Protein AF-A0A9J6FFG1-F1 (afdb_monomer)

Solvent-accessible surface area (backbone atoms only — not comparable to full-atom values): 7162 Å² total; per-residue (Å²): 114,70,71,64,49,57,50,49,53,51,53,50,52,51,51,53,50,52,52,50,53,48,54,52,49,55,51,51,51,48,50,52,54,48,53,49,53,50,48,52,50,50,50,51,52,57,61,51,45,66,76,53,60,78,77,81,65,64,45,98,81,71,54,81,60,41,65,60,48,50,62,72,67,56,84,55,95,68,75,68,91,59,95,62,92,51,65,69,60,51,52,54,50,52,50,57,36,54,59,74,75,51,95,81,85,76,78,75,85,74,83,81,79,77,131

Mean predicted aligned error: 15.45 Å

Structure (mmCIF, N/CA/C/O ba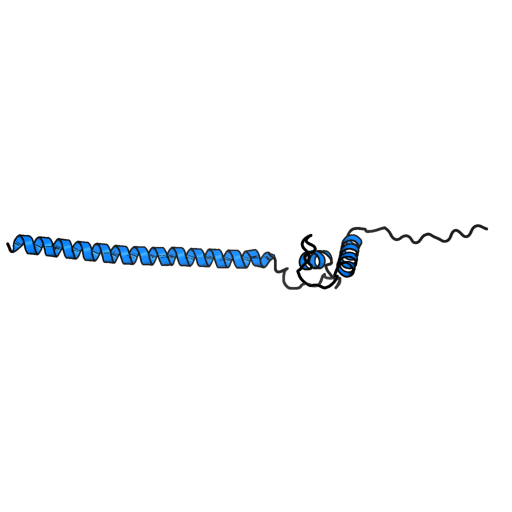ckbone):
data_AF-A0A9J6FFG1-F1
#
_entry.id   AF-A0A9J6FFG1-F1
#
loop_
_atom_site.group_PDB
_atom_site.id
_atom_site.type_symbol
_atom_site.label_atom_id
_atom_site.label_alt_id
_atom_site.label_comp_id
_atom_site.label_asym_id
_atom_site.label_entity_id
_atom_site.label_seq_id
_atom_site.pdbx_PDB_ins_code
_atom_site.Cartn_x
_atom_site.Cartn_y
_atom_site.Cartn_z
_atom_site.occupancy
_atom_site.B_iso_or_equiv
_atom_site.auth_seq_id
_atom_site.auth_comp_id
_atom_site.auth_asym_id
_atom_site.auth_atom_id
_atom_site.pdbx_PDB_model_num
ATOM 1 N N . MET A 1 1 ? -33.633 5.378 48.415 1.00 60.81 1 MET A N 1
ATOM 2 C CA . MET A 1 1 ? -32.267 4.866 48.166 1.00 60.81 1 MET A CA 1
ATOM 3 C C . MET A 1 1 ? -32.244 3.775 47.094 1.00 60.81 1 MET A C 1
ATOM 5 O O . MET A 1 1 ? -31.616 4.008 46.077 1.00 60.81 1 MET A O 1
ATOM 9 N N . LYS A 1 2 ? -32.999 2.670 47.234 1.00 80.12 2 LYS A N 1
ATOM 10 C CA . LYS A 1 2 ? -33.035 1.555 46.253 1.00 80.12 2 LYS A CA 1
ATOM 11 C C . LYS A 1 2 ? -33.354 1.965 44.800 1.00 80.12 2 LYS A C 1
ATOM 13 O O . LYS A 1 2 ? -32.585 1.654 43.907 1.00 80.12 2 LYS A O 1
ATOM 18 N N . ARG A 1 3 ? -34.387 2.791 44.579 1.00 79.50 3 ARG A N 1
ATOM 19 C CA . ARG A 1 3 ? -34.756 3.273 43.227 1.00 79.50 3 ARG A CA 1
ATOM 20 C C . ARG A 1 3 ? -33.668 4.077 42.497 1.00 79.50 3 ARG A C 1
ATOM 22 O O . ARG A 1 3 ? -33.620 4.053 41.279 1.00 79.50 3 ARG A O 1
ATOM 29 N N . GLN A 1 4 ? -32.822 4.818 43.220 1.00 81.69 4 GLN A N 1
ATOM 30 C CA . GLN A 1 4 ? -31.724 5.569 42.590 1.00 81.69 4 GLN A CA 1
ATOM 31 C C . GLN A 1 4 ? -30.556 4.658 42.205 1.00 81.69 4 GLN A C 1
ATOM 33 O O . GLN A 1 4 ? -29.801 4.999 41.302 1.00 81.69 4 GLN A O 1
ATOM 38 N N . LEU A 1 5 ? -30.407 3.529 42.902 1.00 82.19 5 LEU A N 1
ATOM 39 C CA . LEU A 1 5 ? -29.413 2.514 42.580 1.00 82.19 5 LEU A CA 1
ATOM 40 C C . LEU A 1 5 ? -29.822 1.772 41.305 1.00 82.19 5 LEU A C 1
ATOM 42 O O . LEU A 1 5 ? -29.068 1.768 40.350 1.00 82.19 5 LEU A O 1
ATOM 46 N N . GLU A 1 6 ? -31.073 1.315 41.230 1.00 86.88 6 GLU A N 1
ATOM 47 C CA . GLU A 1 6 ? -31.626 0.639 40.042 1.00 86.88 6 GLU A CA 1
ATOM 48 C C . GLU A 1 6 ? -31.593 1.505 38.773 1.00 86.88 6 GLU A C 1
ATOM 50 O O . GLU A 1 6 ? -31.440 0.995 37.665 1.00 86.88 6 GLU A O 1
ATOM 55 N N . GLU A 1 7 ? -31.775 2.821 38.912 1.00 87.44 7 GLU A N 1
ATOM 56 C CA . GLU A 1 7 ? -31.641 3.742 37.782 1.00 87.44 7 GLU A CA 1
ATOM 57 C C . GLU A 1 7 ? -30.175 3.890 37.360 1.00 87.44 7 GLU A C 1
ATOM 59 O O . GLU A 1 7 ? -29.882 3.896 36.171 1.00 87.44 7 GLU A O 1
ATOM 64 N N . LYS A 1 8 ? -29.237 3.954 38.313 1.00 88.19 8 LYS A N 1
ATOM 65 C CA . LYS A 1 8 ? -27.801 3.991 38.006 1.00 88.19 8 LYS A CA 1
ATOM 66 C C . LYS A 1 8 ? -27.319 2.705 37.340 1.00 88.19 8 LYS A C 1
ATOM 68 O O . LYS A 1 8 ? -26.597 2.808 36.354 1.00 88.19 8 LYS A O 1
ATOM 73 N N . ASP A 1 9 ? -27.773 1.550 37.817 1.00 92.44 9 ASP A N 1
ATOM 74 C CA . ASP A 1 9 ? -27.440 0.246 37.240 1.00 92.44 9 ASP A CA 1
ATOM 75 C C . ASP A 1 9 ? -27.947 0.157 35.789 1.00 92.44 9 ASP A C 1
ATOM 77 O O . ASP A 1 9 ? -27.199 -0.204 34.883 1.00 92.44 9 ASP A O 1
ATOM 81 N N . ARG A 1 10 ? -29.179 0.621 35.519 1.00 92.06 10 ARG A N 1
ATOM 82 C CA . ARG A 1 10 ? -29.710 0.707 34.145 1.00 92.06 10 ARG A CA 1
ATOM 83 C C . ARG A 1 10 ? -28.896 1.636 33.247 1.00 92.06 10 ARG A C 1
ATOM 85 O O . ARG A 1 10 ? -28.630 1.299 32.096 1.00 92.06 10 ARG A O 1
ATOM 92 N N . GLN A 1 11 ? -28.496 2.804 33.745 1.00 90.56 11 GLN A N 1
ATOM 93 C CA . GLN A 1 11 ? -27.673 3.743 32.974 1.00 90.56 11 GLN A CA 1
ATOM 94 C C . GLN A 1 11 ? -26.277 3.174 32.683 1.00 90.56 11 GLN A C 1
ATOM 96 O O . GLN A 1 11 ? -25.718 3.420 31.614 1.00 90.56 11 GLN A O 1
ATOM 101 N N . GLU A 1 12 ? -25.709 2.408 33.612 1.00 89.25 12 GLU A N 1
ATOM 102 C CA . GLU A 1 12 ? -24.437 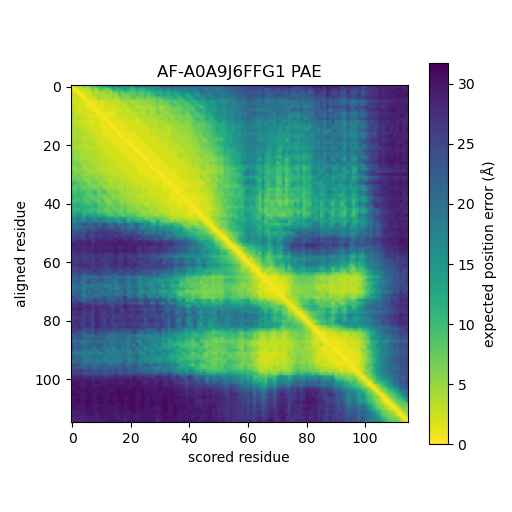1.719 33.410 1.00 89.25 12 GLU A CA 1
ATOM 103 C C . GLU A 1 12 ? -24.556 0.623 32.345 1.00 89.25 12 GLU A C 1
ATOM 105 O O . GLU A 1 12 ? -23.756 0.594 31.409 1.00 89.25 12 GLU A O 1
ATOM 110 N N . GLU A 1 13 ? -25.589 -0.218 32.416 1.00 90.81 13 GLU A N 1
ATOM 111 C CA . GLU A 1 13 ? -25.842 -1.260 31.417 1.00 90.81 13 GLU A CA 1
ATOM 112 C C . GLU A 1 13 ? -26.015 -0.683 30.008 1.00 90.81 13 GLU A C 1
ATOM 114 O O . GLU A 1 13 ? -25.447 -1.217 29.051 1.00 90.81 13 GLU A O 1
ATOM 119 N N . LEU A 1 14 ? -26.741 0.431 29.877 1.00 94.19 14 LEU A N 1
ATOM 120 C CA . LEU A 1 14 ? -26.910 1.132 28.603 1.00 94.19 14 LEU A CA 1
ATOM 121 C C . LEU A 1 14 ? -25.569 1.624 28.058 1.00 94.19 14 LEU A C 1
ATOM 123 O O . LEU A 1 14 ? -25.234 1.334 26.911 1.00 94.19 14 LEU A O 1
ATOM 127 N N . ARG A 1 15 ? -24.750 2.279 28.888 1.00 90.06 15 ARG A N 1
ATOM 128 C CA . ARG A 1 15 ? -23.418 2.747 28.471 1.00 90.06 15 ARG A CA 1
ATOM 129 C C . ARG A 1 15 ? -22.499 1.600 28.072 1.00 90.06 15 ARG A C 1
ATOM 131 O O . ARG A 1 15 ? -21.750 1.720 27.106 1.00 90.06 15 ARG A O 1
ATOM 138 N N . ILE A 1 16 ? -22.551 0.475 28.782 1.00 92.19 16 ILE A N 1
ATOM 139 C CA . ILE A 1 16 ? -21.776 -0.717 28.425 1.00 92.19 16 ILE A CA 1
ATOM 140 C C . ILE A 1 16 ? -22.235 -1.261 27.066 1.00 92.19 16 ILE A C 1
ATOM 142 O O . ILE A 1 16 ? -21.398 -1.641 26.245 1.00 92.19 16 ILE A O 1
ATOM 146 N N . GLN A 1 17 ? -23.543 -1.295 26.804 1.00 93.50 17 GLN A N 1
ATOM 147 C CA . GLN A 1 17 ? -24.075 -1.724 25.510 1.00 93.50 17 GLN A CA 1
ATOM 148 C C . GLN A 1 17 ? -23.671 -0.773 24.381 1.00 93.50 17 GLN A C 1
ATOM 150 O O . GLN A 1 17 ? -23.219 -1.246 23.340 1.00 93.50 17 GLN A O 1
ATOM 155 N N . GLU A 1 18 ? -23.753 0.539 24.594 1.00 94.94 18 GLU A N 1
ATOM 156 C CA . GLU A 1 18 ? -23.308 1.552 23.631 1.00 94.94 18 GLU A CA 1
ATOM 157 C C . GLU A 1 18 ? -21.820 1.401 23.304 1.00 94.94 18 GLU A C 1
ATOM 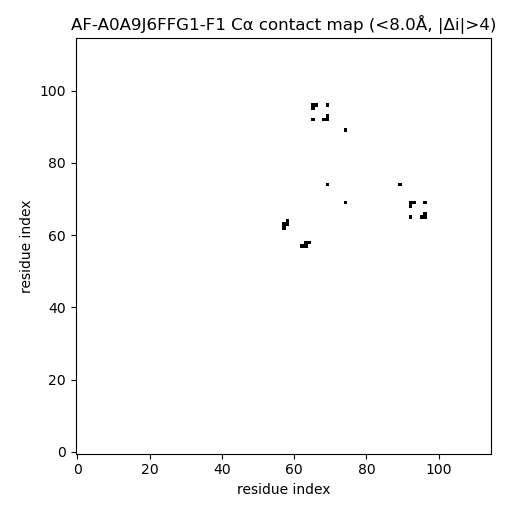159 O O . GLU A 1 18 ? -21.445 1.374 22.133 1.00 94.94 18 GLU A O 1
ATOM 164 N N . LEU A 1 19 ? -20.967 1.218 24.318 1.00 95.19 19 LEU A N 1
ATOM 165 C CA . LEU A 1 19 ? -19.532 0.997 24.122 1.00 95.19 19 LEU A CA 1
ATOM 166 C C . LEU A 1 19 ? -19.255 -0.289 23.340 1.00 95.19 19 LEU A C 1
ATOM 168 O O . LEU A 1 19 ? -18.404 -0.298 22.451 1.00 95.19 19 LEU A O 1
ATOM 172 N N . ARG A 1 20 ? -19.991 -1.370 23.625 1.00 95.69 20 ARG A N 1
ATOM 173 C CA . ARG A 1 20 ? -19.872 -2.635 22.883 1.00 95.69 20 ARG A CA 1
ATOM 174 C C . ARG A 1 20 ? -20.304 -2.484 21.429 1.00 95.69 20 ARG A C 1
ATOM 176 O O . ARG A 1 20 ? -19.595 -2.957 20.544 1.00 95.69 20 ARG A O 1
ATOM 183 N N . GLN A 1 21 ? -21.432 -1.826 21.177 1.00 96.19 21 GLN A N 1
ATOM 184 C CA . GLN A 1 21 ? -21.923 -1.573 19.821 1.00 96.19 21 GLN A CA 1
ATOM 185 C C . GLN A 1 21 ? -20.960 -0.672 19.048 1.00 96.19 21 GLN A C 1
ATOM 187 O O . GLN A 1 21 ? -20.657 -0.948 17.888 1.00 96.19 21 GLN A O 1
ATOM 192 N N . ASN A 1 22 ? -20.422 0.362 19.695 1.00 95.31 22 ASN A N 1
ATOM 193 C CA . ASN A 1 22 ? -19.452 1.247 19.069 1.00 95.31 22 ASN A CA 1
ATOM 194 C C . ASN A 1 22 ? -18.151 0.510 18.729 1.00 95.31 22 ASN A C 1
ATOM 196 O O . ASN A 1 22 ? -17.673 0.620 17.606 1.00 95.31 22 ASN A O 1
ATOM 200 N N . ALA A 1 23 ? -17.630 -0.310 19.646 1.00 95.75 23 ALA A N 1
ATOM 201 C CA . ALA A 1 23 ? -16.446 -1.127 19.390 1.00 95.75 23 ALA A CA 1
ATOM 202 C C . ALA A 1 23 ? -16.663 -2.117 18.231 1.00 95.75 23 ALA A C 1
ATOM 204 O O . ALA A 1 23 ? -15.785 -2.286 17.387 1.00 95.75 23 ALA A O 1
ATOM 205 N N . GLN A 1 24 ? -17.842 -2.745 18.148 1.00 95.81 24 GLN A N 1
ATOM 206 C CA . GLN A 1 24 ? -18.192 -3.613 17.018 1.00 95.81 24 GLN A CA 1
ATOM 207 C C . GLN A 1 24 ? -18.267 -2.839 15.699 1.00 95.81 24 GLN A C 1
ATOM 209 O O . GLN A 1 24 ? -17.756 -3.311 14.684 1.00 95.81 24 GLN A O 1
ATOM 214 N N . ARG A 1 25 ? -18.867 -1.644 15.713 1.00 96.06 25 ARG A N 1
ATOM 215 C CA . ARG A 1 25 ? -18.964 -0.773 14.537 1.00 96.06 25 ARG A CA 1
ATOM 216 C C . ARG A 1 25 ? -17.588 -0.338 14.045 1.00 96.06 25 ARG A C 1
ATOM 218 O O . ARG A 1 25 ? -17.307 -0.471 12.860 1.00 96.06 25 ARG A 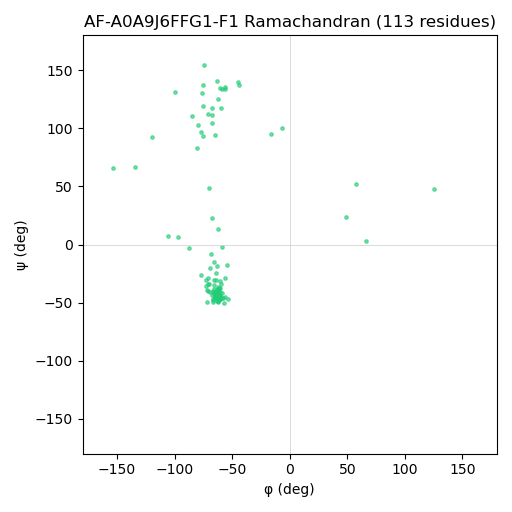O 1
ATOM 225 N N . GLU A 1 26 ? -16.730 0.137 14.941 1.00 95.69 26 GLU A N 1
ATOM 226 C CA . GLU A 1 26 ? -15.370 0.563 14.597 1.00 95.69 26 GLU A CA 1
ATOM 227 C C . GLU A 1 26 ? -14.543 -0.593 14.028 1.00 95.69 26 GLU A C 1
ATOM 229 O O . GLU A 1 26 ? -13.791 -0.406 13.070 1.00 95.69 26 GLU A O 1
ATOM 234 N N . LEU A 1 27 ? -14.716 -1.804 14.569 1.00 95.69 27 LEU A N 1
ATOM 235 C CA . LEU A 1 27 ? -14.059 -2.996 14.046 1.00 95.69 27 LEU A CA 1
ATOM 236 C C . LEU A 1 27 ? -14.549 -3.338 12.632 1.00 95.69 27 LEU A C 1
ATOM 238 O O . LEU A 1 27 ? -13.728 -3.600 11.752 1.00 95.69 27 LEU A O 1
ATOM 242 N N . ALA A 1 28 ? -15.862 -3.308 12.397 1.00 95.25 28 ALA A N 1
ATOM 243 C CA . ALA A 1 28 ? -16.438 -3.546 11.075 1.00 95.25 28 ALA A CA 1
ATOM 244 C C . ALA A 1 28 ? -15.947 -2.509 10.051 1.00 95.25 28 ALA A C 1
ATOM 246 O O . ALA A 1 28 ? -15.445 -2.882 8.991 1.00 95.25 28 ALA A O 1
ATOM 247 N N . GLU A 1 29 ? -15.978 -1.222 10.406 1.00 96.81 29 GLU A N 1
ATOM 248 C CA . GLU A 1 29 ? -15.478 -0.135 9.560 1.00 96.81 29 GLU A CA 1
ATOM 249 C C . GLU A 1 29 ? -13.973 -0.281 9.276 1.00 96.81 29 GLU A C 1
ATOM 251 O O . GLU A 1 29 ? -13.497 -0.002 8.173 1.00 96.81 29 GLU A O 1
ATOM 256 N N . TRP A 1 30 ? -13.186 -0.736 10.256 1.00 96.88 30 TRP A N 1
ATOM 257 C CA . TRP A 1 30 ? -11.769 -1.018 10.044 1.00 96.88 30 TRP A CA 1
ATOM 258 C C . TRP A 1 30 ? -11.557 -2.149 9.033 1.00 96.88 30 TRP A C 1
ATOM 260 O O . TRP A 1 30 ? -10.731 -2.000 8.128 1.00 96.88 30 TRP A O 1
ATOM 270 N N . TYR A 1 31 ? -12.317 -3.244 9.138 1.00 95.75 31 TYR A N 1
ATOM 271 C CA . TYR A 1 31 ? -12.248 -4.338 8.170 1.00 95.75 31 TYR A CA 1
ATOM 272 C C . TYR A 1 31 ? -12.652 -3.877 6.768 1.00 95.75 31 TYR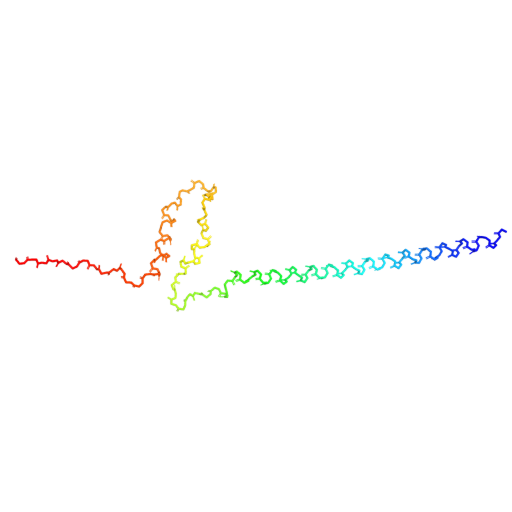 A C 1
ATOM 274 O O . TYR A 1 31 ? -11.919 -4.150 5.820 1.00 95.75 31 TYR A O 1
ATOM 282 N N . GLU A 1 32 ? -13.740 -3.123 6.615 1.00 95.81 32 GLU A N 1
ATOM 283 C CA . GLU A 1 32 ? -14.150 -2.575 5.315 1.00 95.81 32 GLU A CA 1
ATOM 284 C C . GLU A 1 32 ? -13.043 -1.710 4.695 1.00 95.81 32 GLU A C 1
ATOM 286 O O . GLU A 1 32 ? -12.591 -1.971 3.575 1.00 95.81 32 GLU A O 1
ATOM 291 N N . ARG A 1 33 ? -12.496 -0.756 5.462 1.00 95.19 33 ARG A N 1
ATOM 292 C CA . ARG A 1 33 ? -11.381 0.094 5.008 1.00 95.19 33 ARG A CA 1
ATOM 293 C C . ARG A 1 33 ? -10.127 -0.710 4.666 1.00 95.19 33 ARG A C 1
ATOM 295 O O . ARG A 1 33 ? -9.415 -0.369 3.713 1.00 95.19 33 ARG A O 1
ATOM 302 N N . TYR A 1 34 ? -9.832 -1.766 5.422 1.00 94.44 34 TYR A N 1
ATOM 303 C CA . TYR A 1 34 ? -8.704 -2.657 5.160 1.00 94.44 34 TYR A CA 1
ATOM 304 C C . TYR A 1 34 ? -8.897 -3.436 3.856 1.00 94.44 34 TYR A C 1
ATOM 306 O O . TYR A 1 34 ? -7.992 -3.462 3.016 1.00 94.44 34 TYR A O 1
ATOM 314 N N . HIS A 1 35 ? -10.077 -4.026 3.660 1.00 95.19 35 HIS A N 1
ATOM 315 C CA . HIS A 1 35 ? -10.424 -4.777 2.458 1.00 95.19 35 HIS A CA 1
ATOM 316 C C . HIS A 1 35 ? -10.375 -3.890 1.211 1.00 95.19 35 HIS A C 1
ATOM 318 O O . HIS A 1 35 ? -9.754 -4.281 0.217 1.00 95.19 35 HIS A O 1
ATOM 324 N N . ASP A 1 36 ? -10.906 -2.672 1.290 1.00 93.12 36 ASP A N 1
ATOM 325 C CA . ASP A 1 36 ? -10.826 -1.675 0.221 1.00 93.12 36 ASP A CA 1
ATOM 326 C C . ASP A 1 36 ? -9.386 -1.276 -0.089 1.00 93.12 36 ASP A C 1
ATOM 328 O O .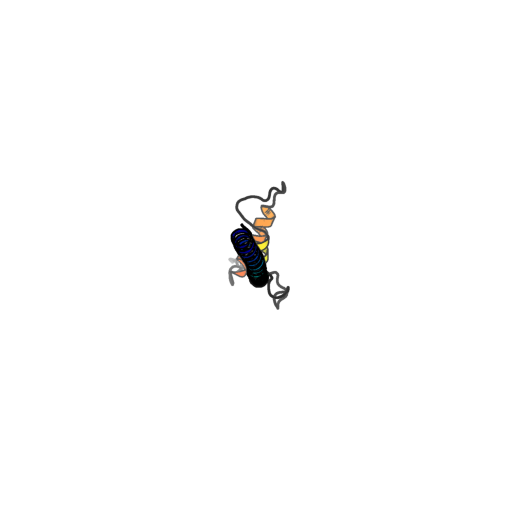 ASP A 1 36 ? -8.974 -1.228 -1.250 1.00 93.12 36 ASP A O 1
ATOM 332 N N . SER A 1 37 ? -8.586 -1.012 0.944 1.00 90.38 37 SER A N 1
ATOM 333 C CA . SER A 1 37 ? -7.171 -0.669 0.783 1.00 90.38 37 SER A CA 1
ATOM 334 C C . SER A 1 37 ? -6.387 -1.814 0.144 1.00 90.38 37 SER A C 1
ATOM 336 O O . SER A 1 37 ? -5.527 -1.586 -0.709 1.00 90.38 37 SER A O 1
ATOM 338 N N . LEU A 1 38 ? -6.693 -3.057 0.519 1.00 93.19 38 LEU A N 1
ATOM 339 C CA . LEU A 1 38 ? -6.079 -4.249 -0.048 1.00 93.19 38 LEU A CA 1
ATOM 340 C C . LEU A 1 38 ? -6.516 -4.473 -1.501 1.00 93.19 38 LEU A C 1
ATOM 342 O O . LEU A 1 38 ? -5.686 -4.838 -2.333 1.00 93.19 38 LEU A O 1
ATOM 346 N N . ALA A 1 39 ? -7.792 -4.257 -1.825 1.00 91.38 39 ALA A N 1
ATOM 347 C CA . ALA A 1 39 ? -8.306 -4.328 -3.191 1.00 91.38 39 ALA A CA 1
ATOM 348 C C . ALA A 1 39 ? -7.645 -3.263 -4.073 1.00 91.38 39 ALA A C 1
ATOM 350 O O . ALA A 1 39 ? -7.067 -3.601 -5.104 1.00 91.38 39 ALA A O 1
ATOM 351 N N . LYS A 1 40 ? -7.606 -2.006 -3.613 1.00 91.56 40 LYS A N 1
ATOM 352 C CA . LYS A 1 40 ? -6.908 -0.903 -4.290 1.00 91.56 40 LYS A CA 1
ATOM 353 C C . LYS A 1 40 ? -5.435 -1.224 -4.517 1.00 91.56 40 LYS A C 1
ATOM 355 O O . LYS A 1 40 ? -4.942 -1.035 -5.622 1.00 91.56 40 LYS A O 1
ATOM 360 N N . ARG A 1 41 ? -4.733 -1.767 -3.514 1.00 89.25 41 ARG A N 1
ATOM 361 C CA . ARG A 1 41 ? -3.313 -2.138 -3.638 1.00 89.25 41 ARG A CA 1
ATOM 362 C C . ARG A 1 41 ? -3.094 -3.292 -4.617 1.00 89.25 41 ARG A C 1
ATOM 364 O O . ARG A 1 41 ? -2.144 -3.244 -5.391 1.00 89.25 41 ARG A O 1
ATOM 371 N N . ARG A 1 42 ? -3.972 -4.301 -4.615 1.00 87.00 42 ARG A N 1
ATOM 372 C CA . ARG A 1 42 ? -3.936 -5.410 -5.583 1.00 87.00 42 ARG A CA 1
ATOM 373 C C . ARG A 1 42 ? -4.167 -4.912 -7.005 1.00 87.00 42 ARG A C 1
ATOM 375 O O . ARG A 1 42 ? -3.374 -5.234 -7.883 1.00 87.00 42 ARG A O 1
ATOM 382 N N . THR A 1 43 ? -5.194 -4.093 -7.221 1.00 84.75 43 THR A N 1
ATOM 383 C CA . THR A 1 43 ? -5.476 -3.498 -8.531 1.00 84.75 43 THR A CA 1
ATOM 384 C C . THR A 1 43 ? -4.331 -2.606 -8.985 1.00 84.75 43 THR A C 1
ATOM 386 O O . THR A 1 43 ? -3.867 -2.781 -10.099 1.00 84.75 43 THR A O 1
ATOM 389 N N . ALA A 1 44 ? -3.809 -1.732 -8.119 1.00 84.50 44 ALA A N 1
ATOM 390 C CA . ALA A 1 44 ? -2.685 -0.855 -8.441 1.00 84.50 44 ALA A CA 1
ATOM 391 C C . ALA A 1 44 ? -1.403 -1.631 -8.778 1.00 84.50 44 ALA A C 1
ATOM 393 O O . ALA A 1 44 ? -0.654 -1.218 -9.654 1.00 84.50 44 ALA A O 1
ATOM 394 N N . ASN A 1 45 ? -1.140 -2.755 -8.103 1.00 82.50 45 ASN A N 1
ATOM 395 C CA . ASN A 1 45 ? 0.001 -3.618 -8.412 1.00 82.50 45 ASN A CA 1
ATOM 396 C C . ASN A 1 45 ? -0.199 -4.399 -9.723 1.00 82.50 45 ASN A C 1
ATOM 398 O O . ASN A 1 45 ? 0.744 -4.573 -10.487 1.00 82.50 45 ASN A O 1
ATOM 402 N N . ARG A 1 46 ? -1.433 -4.822 -10.023 1.00 78.88 46 ARG A N 1
ATOM 403 C CA . ARG A 1 46 ? -1.770 -5.476 -11.294 1.00 78.88 46 ARG A CA 1
ATOM 404 C C . ARG A 1 46 ? -1.764 -4.502 -12.472 1.00 78.88 46 ARG A C 1
ATOM 406 O O . ARG A 1 46 ? -1.293 -4.868 -13.537 1.00 78.88 46 ARG A O 1
ATOM 413 N N . SER A 1 47 ? -2.256 -3.279 -12.290 1.00 71.88 47 SER A N 1
ATOM 414 C CA . SER A 1 47 ? -2.185 -2.224 -13.304 1.00 71.88 47 SER A CA 1
ATOM 415 C C . SER A 1 47 ? -0.774 -1.675 -13.441 1.00 71.88 47 SER A C 1
ATOM 417 O O . SER A 1 47 ? -0.394 -1.247 -14.518 1.00 71.88 47 SER A O 1
ATOM 419 N N . SER A 1 48 ? 0.031 -1.673 -12.374 1.00 62.25 48 SER A N 1
ATOM 420 C CA . SER A 1 48 ? 1.442 -1.346 -12.526 1.00 62.25 48 SER A CA 1
ATOM 421 C C . SER A 1 48 ? 2.170 -2.461 -13.258 1.00 62.25 48 SER A C 1
ATOM 423 O O . SER A 1 48 ? 2.996 -2.133 -14.088 1.00 62.25 48 SER A O 1
ATOM 425 N N . ALA A 1 49 ? 1.808 -3.738 -13.093 1.00 59.88 49 ALA A N 1
ATOM 426 C CA . ALA A 1 49 ? 2.349 -4.836 -13.902 1.00 59.88 49 ALA A CA 1
ATOM 427 C C . ALA A 1 49 ? 2.118 -4.700 -15.425 1.00 59.88 49 ALA A C 1
ATOM 429 O O . ALA A 1 49 ? 2.648 -5.511 -16.168 1.00 59.88 49 ALA A O 1
ATOM 430 N N . ASP A 1 50 ? 1.432 -3.662 -15.905 1.00 58.84 50 ASP A N 1
ATOM 431 C CA . ASP A 1 50 ? 1.440 -3.222 -17.309 1.00 58.84 50 ASP A CA 1
ATOM 432 C C . ASP A 1 50 ? 2.845 -2.754 -17.775 1.00 58.84 50 ASP A C 1
ATOM 434 O O . ASP A 1 50 ? 3.160 -2.748 -18.963 1.00 58.84 50 ASP A O 1
ATOM 438 N N . TRP A 1 51 ? 3.760 -2.434 -16.840 1.00 55.28 51 TRP A N 1
ATOM 439 C CA . TRP A 1 51 ? 5.196 -2.285 -17.138 1.00 55.28 51 TRP A CA 1
ATOM 440 C C . TRP A 1 51 ? 5.865 -3.615 -17.481 1.00 55.28 51 TRP A C 1
ATOM 442 O O . TRP A 1 51 ? 6.953 -3.604 -18.060 1.00 55.28 51 TRP A O 1
ATOM 452 N N . LEU A 1 52 ? 5.259 -4.744 -17.098 1.00 55.41 52 LEU A N 1
ATOM 453 C CA . LEU A 1 52 ? 5.720 -6.071 -17.457 1.00 55.41 52 LEU A CA 1
ATOM 454 C C . LEU A 1 52 ? 5.224 -6.316 -18.885 1.00 55.41 52 LEU A C 1
ATOM 456 O O . LEU A 1 52 ? 4.040 -6.568 -19.088 1.00 55.41 52 LEU A O 1
ATOM 460 N N . PRO A 1 53 ? 6.099 -6.204 -19.896 1.00 56.38 53 PRO A N 1
ATOM 461 C CA . PRO A 1 53 ? 5.660 -6.340 -21.270 1.00 56.38 53 PRO A CA 1
ATOM 462 C C . PRO A 1 53 ? 5.105 -7.744 -21.438 1.00 56.38 53 PRO A C 1
ATOM 464 O O . PRO A 1 53 ? 5.816 -8.700 -21.107 1.00 56.38 53 PRO A O 1
ATOM 467 N N . GLU A 1 54 ? 3.860 -7.811 -21.920 1.00 51.03 54 GLU A N 1
ATOM 468 C CA . GLU A 1 54 ? 3.132 -8.991 -22.389 1.00 51.03 54 GLU A CA 1
ATOM 469 C C . GLU A 1 54 ? 4.108 -10.151 -22.644 1.00 51.03 54 GLU A C 1
ATOM 471 O O . GLU A 1 54 ? 4.816 -10.184 -23.654 1.00 51.03 54 GLU A O 1
ATOM 476 N N . GLY A 1 55 ? 4.244 -10.996 -21.618 1.00 49.22 55 GLY A N 1
ATOM 477 C CA . GLY A 1 55 ? 5.355 -11.909 -21.350 1.00 49.22 55 GLY A CA 1
ATOM 478 C C . GLY A 1 55 ? 6.430 -12.035 -22.420 1.00 49.22 55 GLY A C 1
ATOM 479 O O . GLY A 1 55 ? 6.251 -12.813 -23.346 1.00 49.22 55 GLY A O 1
ATOM 480 N N . GLY A 1 56 ? 7.569 -11.353 -22.245 1.00 51.12 56 GLY A N 1
ATOM 481 C CA . GLY A 1 56 ? 8.848 -11.771 -22.833 1.00 51.12 56 GLY A CA 1
ATOM 482 C C . GLY A 1 56 ? 8.810 -12.113 -24.324 1.00 51.12 56 GLY A C 1
ATOM 483 O O . GLY A 1 56 ? 9.652 -12.890 -24.773 1.00 51.12 56 GLY A O 1
ATOM 484 N N . ARG A 1 57 ? 7.843 -11.579 -25.086 1.00 53.12 57 ARG A N 1
ATOM 485 C CA . ARG A 1 57 ? 7.758 -11.848 -26.510 1.00 53.12 57 ARG A CA 1
ATOM 486 C C . ARG A 1 57 ? 8.967 -11.173 -27.117 1.00 53.12 57 ARG A C 1
ATOM 488 O O . ARG A 1 57 ? 9.037 -9.948 -27.215 1.00 53.12 57 ARG A O 1
ATOM 495 N N . ALA A 1 58 ? 9.949 -11.999 -27.465 1.00 56.41 58 ALA A N 1
ATOM 496 C CA . ALA A 1 58 ? 10.921 -11.643 -28.469 1.00 56.41 58 ALA A CA 1
ATOM 497 C C . ALA A 1 58 ? 10.142 -11.012 -29.626 1.00 56.41 58 ALA A C 1
ATOM 499 O O . ALA A 1 58 ? 9.056 -11.487 -29.981 1.00 56.41 58 ALA A O 1
ATOM 500 N N . HIS A 1 59 ? 10.671 -9.917 -30.168 1.00 58.47 59 HIS A N 1
ATOM 501 C CA . HIS A 1 59 ? 10.174 -9.374 -31.423 1.00 58.47 59 HIS A CA 1
ATOM 502 C C . HIS A 1 59 ? 9.982 -10.552 -32.399 1.00 58.47 59 HIS A C 1
ATOM 504 O O . HIS A 1 59 ? 10.819 -11.457 -32.378 1.00 58.47 59 HIS A O 1
ATOM 510 N N . PRO A 1 60 ? 8.921 -10.605 -33.223 1.00 61.00 60 PRO A N 1
ATOM 511 C CA . PRO A 1 60 ? 8.661 -11.751 -34.107 1.00 61.00 60 PRO A CA 1
ATOM 512 C C . PRO A 1 60 ? 9.849 -12.112 -35.024 1.00 61.00 60 PRO A C 1
ATOM 514 O O . PRO A 1 60 ? 9.931 -13.229 -35.515 1.00 61.00 60 PRO A O 1
ATOM 517 N N . ASP A 1 61 ? 10.788 -11.178 -35.188 1.00 65.81 61 ASP A N 1
ATOM 518 C CA . ASP A 1 61 ? 12.031 -11.279 -35.961 1.00 65.81 61 ASP A CA 1
ATOM 519 C C . ASP A 1 61 ? 13.284 -11.631 -35.115 1.00 65.81 61 ASP A C 1
ATOM 521 O O . ASP A 1 61 ? 14.417 -11.532 -35.571 1.00 65.81 61 ASP A O 1
ATOM 525 N N . GLY A 1 62 ? 13.128 -11.940 -33.823 1.00 63.72 62 GLY A N 1
ATOM 526 C CA . GLY A 1 62 ? 14.240 -12.219 -32.899 1.00 63.72 62 GLY A CA 1
ATOM 527 C C . GLY A 1 62 ? 15.164 -11.026 -32.606 1.00 63.72 62 GLY A C 1
ATOM 528 O O . GLY A 1 62 ? 16.144 -11.171 -31.873 1.00 63.72 62 GLY A O 1
ATOM 529 N N . SER A 1 63 ? 14.872 -9.839 -33.148 1.00 64.56 63 SER A N 1
ATOM 530 C CA . SER A 1 63 ? 15.715 -8.657 -32.992 1.00 64.56 63 SER A CA 1
ATOM 531 C C . SER A 1 63 ? 15.581 -8.022 -31.594 1.00 64.56 63 SER A C 1
ATOM 533 O O . SER A 1 63 ? 14.471 -7.890 -31.065 1.00 64.56 63 SER A O 1
ATOM 535 N N . PRO A 1 64 ? 16.698 -7.603 -30.963 1.00 70.44 64 PRO A N 1
ATOM 536 C CA . PRO A 1 64 ? 16.661 -6.906 -29.682 1.00 70.44 64 PRO A CA 1
ATOM 537 C C . PRO A 1 64 ? 15.877 -5.592 -29.760 1.00 70.44 64 PRO A C 1
ATOM 539 O O . PRO A 1 64 ? 16.065 -4.771 -30.667 1.00 70.44 64 PRO A O 1
ATOM 542 N N . ASP A 1 65 ? 15.015 -5.349 -28.774 1.00 79.50 65 ASP A N 1
ATOM 543 C CA . ASP A 1 65 ? 14.308 -4.080 -28.651 1.00 79.50 65 ASP A CA 1
ATOM 544 C C . ASP A 1 65 ? 15.199 -3.007 -28.003 1.00 79.50 65 ASP A C 1
ATOM 546 O O . ASP A 1 65 ? 15.165 -2.791 -26.791 1.00 79.50 65 ASP A O 1
ATOM 550 N N . TRP A 1 66 ? 16.045 -2.365 -28.818 1.00 80.69 66 TRP A N 1
ATOM 551 C CA . TRP A 1 66 ? 16.986 -1.333 -28.367 1.00 80.69 66 TRP A CA 1
ATOM 552 C C . TRP A 1 66 ? 16.316 -0.155 -27.639 1.00 80.69 66 TRP A C 1
ATOM 554 O O . TRP A 1 66 ? 16.933 0.397 -26.731 1.00 80.69 66 TRP A O 1
ATOM 564 N N . ASP A 1 67 ? 15.054 0.177 -27.937 1.00 79.50 67 ASP A N 1
ATOM 565 C CA . ASP A 1 67 ? 14.292 1.192 -27.196 1.00 79.50 67 ASP A CA 1
ATOM 566 C C . ASP A 1 67 ? 13.979 0.750 -25.764 1.00 79.50 67 ASP A C 1
ATOM 568 O O . ASP A 1 67 ? 14.168 1.506 -24.805 1.00 79.50 67 ASP A O 1
ATOM 572 N N . LYS A 1 68 ? 13.560 -0.506 -25.589 1.00 79.44 68 LYS A N 1
ATOM 573 C CA . LYS A 1 68 ? 13.352 -1.107 -24.267 1.00 79.44 68 LYS A CA 1
ATOM 574 C C . LYS A 1 68 ? 14.665 -1.239 -23.496 1.00 79.44 68 LYS A C 1
ATOM 576 O O . LYS A 1 68 ? 14.704 -0.918 -22.309 1.00 79.44 68 LYS A O 1
ATOM 581 N N . VAL A 1 69 ? 15.743 -1.661 -24.162 1.00 81.00 69 VAL A N 1
ATOM 582 C CA . VAL A 1 69 ? 17.084 -1.748 -23.557 1.00 81.00 69 VAL A CA 1
ATOM 583 C C . VAL A 1 69 ? 17.552 -0.371 -23.085 1.00 81.00 69 VAL A C 1
ATOM 585 O O . VAL A 1 69 ? 17.967 -0.238 -21.937 1.00 81.00 69 VAL A O 1
ATOM 588 N N . ALA A 1 70 ? 17.418 0.674 -23.906 1.00 82.00 70 ALA A N 1
ATOM 589 C CA . ALA A 1 70 ? 17.826 2.027 -23.535 1.00 82.00 70 ALA A CA 1
ATOM 590 C C . ALA A 1 70 ? 17.037 2.586 -22.337 1.00 82.00 70 ALA A C 1
ATOM 592 O O . ALA A 1 70 ? 17.621 3.233 -21.464 1.00 82.00 70 ALA A O 1
ATOM 593 N N . ARG A 1 71 ? 15.730 2.295 -22.254 1.00 79.31 71 ARG A N 1
ATOM 594 C CA . ARG A 1 71 ? 14.886 2.655 -21.100 1.00 79.31 71 ARG A CA 1
ATOM 595 C C . ARG A 1 71 ? 15.324 1.939 -19.818 1.00 79.31 71 ARG A C 1
ATOM 597 O O . ARG A 1 71 ? 15.415 2.580 -18.775 1.00 79.31 71 ARG A O 1
ATOM 604 N N . LEU A 1 72 ? 15.633 0.641 -19.895 1.00 80.00 72 LEU A N 1
ATOM 605 C CA . LEU A 1 72 ? 16.078 -0.164 -18.747 1.00 80.00 72 LEU A CA 1
ATOM 606 C C . LEU A 1 72 ? 17.495 0.189 -18.277 1.00 80.00 72 LEU A C 1
ATOM 608 O O . LEU A 1 72 ? 17.767 0.156 -17.080 1.00 80.00 72 LEU A O 1
ATOM 612 N N . CYS A 1 73 ? 18.390 0.564 -19.195 1.00 79.31 73 CYS A N 1
ATOM 613 C CA . CYS A 1 73 ? 19.752 0.990 -18.866 1.00 79.31 73 CYS A CA 1
ATOM 614 C C . CYS A 1 73 ? 19.815 2.334 -18.122 1.00 79.31 73 CYS A C 1
ATOM 616 O O . CYS A 1 73 ? 20.892 2.703 -17.657 1.00 79.31 73 CYS A O 1
ATOM 618 N N . GLY A 1 74 ? 18.694 3.056 -17.985 1.00 72.00 74 GLY A N 1
ATOM 619 C CA . GLY A 1 74 ? 18.587 4.197 -17.080 1.00 72.00 74 GLY A CA 1
ATOM 620 C C . GLY A 1 74 ? 19.625 5.281 -17.358 1.00 72.00 74 GLY A C 1
ATOM 621 O O . GLY A 1 74 ? 20.333 5.700 -16.446 1.00 72.00 74 GLY A O 1
ATOM 622 N N . PHE A 1 75 ? 19.722 5.744 -18.610 1.00 70.38 75 PHE A N 1
ATOM 623 C CA . PHE A 1 75 ? 20.635 6.815 -19.037 1.00 70.38 75 PHE A CA 1
ATOM 624 C C . PHE A 1 75 ? 20.235 8.205 -18.506 1.00 70.38 75 PHE A C 1
ATOM 626 O O . PHE A 1 75 ? 20.159 9.175 -19.260 1.00 70.38 75 PHE A O 1
ATOM 633 N N . ASN A 1 76 ? 19.964 8.303 -17.209 1.00 66.62 76 ASN A N 1
ATOM 634 C CA . ASN A 1 76 ? 19.710 9.548 -16.507 1.00 66.62 76 ASN A CA 1
ATOM 635 C C . ASN A 1 76 ? 21.037 10.310 -16.306 1.00 66.62 76 ASN A C 1
ATOM 637 O O . ASN A 1 76 ? 22.109 9.710 -16.2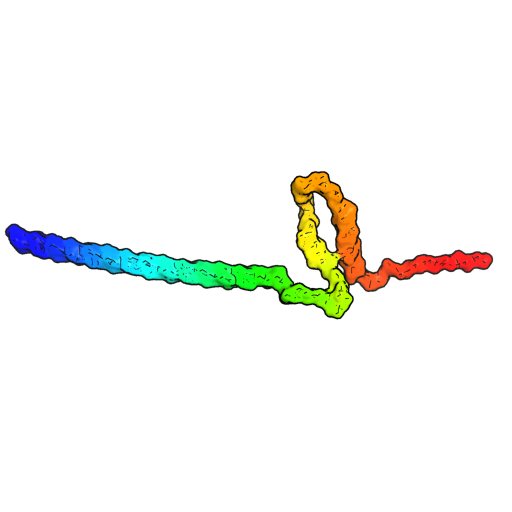66 1.00 66.62 76 ASN A O 1
ATOM 641 N N . ALA A 1 77 ? 20.980 11.635 -16.168 1.00 62.47 77 ALA A N 1
ATOM 642 C CA . ALA A 1 77 ? 22.159 12.485 -15.982 1.00 62.47 77 ALA A CA 1
ATOM 643 C C . ALA A 1 77 ? 22.892 12.231 -14.650 1.00 62.47 77 ALA A C 1
ATOM 645 O O . ALA A 1 77 ? 24.032 12.658 -14.481 1.00 62.47 77 ALA A O 1
ATOM 646 N N . LYS A 1 78 ? 22.253 11.535 -13.700 1.00 65.88 78 LYS A N 1
ATOM 647 C CA . LYS A 1 78 ? 22.893 11.088 -12.461 1.00 65.88 78 LYS A CA 1
ATOM 648 C C . LYS A 1 78 ? 23.610 9.760 -12.718 1.00 65.88 78 LYS A C 1
ATOM 650 O O . LYS A 1 78 ? 22.921 8.757 -12.917 1.00 65.88 78 LYS A O 1
ATOM 655 N N . PRO A 1 79 ? 24.955 9.728 -12.712 1.00 61.6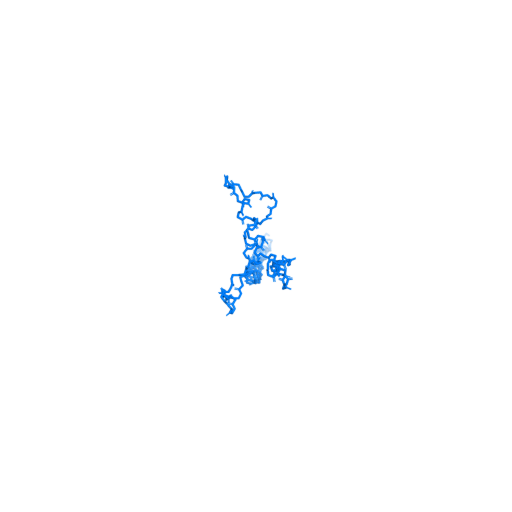9 79 PRO A N 1
ATOM 656 C CA . PRO A 1 79 ? 25.683 8.479 -12.859 1.00 61.69 79 PRO A CA 1
ATOM 657 C C . PRO A 1 79 ? 25.274 7.533 -11.729 1.00 61.69 79 PRO A C 1
ATOM 659 O O . PRO A 1 79 ? 25.195 7.940 -10.567 1.00 61.69 79 PRO A O 1
ATOM 662 N N . SER A 1 80 ? 24.997 6.268 -12.060 1.00 64.62 80 SER A N 1
ATOM 663 C CA . SER A 1 80 ? 24.893 5.241 -11.022 1.00 64.62 80 SER A CA 1
ATOM 664 C C . SER A 1 80 ? 26.210 5.266 -10.246 1.00 64.62 80 SER A C 1
ATOM 666 O O . SER A 1 80 ? 27.262 5.326 -10.880 1.00 64.62 80 SER A O 1
ATOM 668 N N . GLY A 1 81 ? 26.182 5.212 -8.914 1.00 64.38 81 GLY A N 1
ATOM 669 C CA . GLY A 1 81 ? 27.386 5.266 -8.065 1.00 64.38 81 GLY A CA 1
ATOM 670 C C . GLY A 1 81 ? 28.380 4.107 -8.260 1.00 64.38 81 GLY A C 1
ATOM 671 O O . GLY A 1 81 ? 29.265 3.903 -7.437 1.00 64.38 81 GLY A O 1
ATOM 672 N N . SER A 1 82 ? 28.232 3.319 -9.327 1.00 66.38 82 SER A N 1
ATOM 673 C CA . SER A 1 82 ? 29.236 2.387 -9.807 1.00 66.38 82 SER A CA 1
ATOM 674 C C . SER A 1 82 ? 30.440 3.172 -10.331 1.00 66.38 82 SER A C 1
ATOM 676 O O . SER A 1 82 ? 30.325 3.893 -11.316 1.00 66.38 82 SER A O 1
ATOM 678 N N . GLY A 1 83 ? 31.613 3.006 -9.717 1.00 70.25 83 GLY A N 1
ATOM 679 C CA . GLY A 1 83 ? 32.880 3.601 -10.176 1.00 70.25 83 GLY A CA 1
ATOM 680 C C . GLY A 1 83 ? 33.412 3.050 -11.511 1.00 70.25 83 GLY A C 1
ATOM 681 O O . GLY A 1 83 ? 34.614 3.088 -11.748 1.00 70.25 83 GLY A O 1
ATOM 682 N N . LYS A 1 84 ? 32.547 2.482 -12.360 1.00 79.62 84 LYS A N 1
ATOM 683 C CA . LYS A 1 84 ? 32.882 1.936 -13.679 1.00 79.62 84 LYS A CA 1
ATOM 684 C C . LYS A 1 84 ? 32.509 2.958 -14.748 1.00 79.62 84 LYS A C 1
ATOM 686 O O . LYS A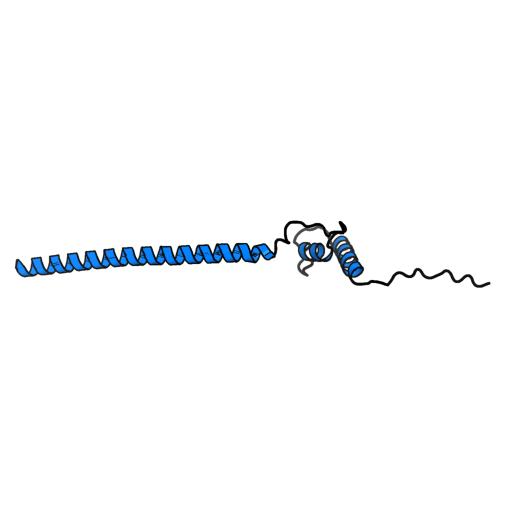 1 84 ? 31.380 3.445 -14.759 1.00 79.62 84 LYS A O 1
ATOM 691 N N . ASP A 1 85 ? 33.423 3.238 -15.675 1.00 80.44 85 ASP A N 1
ATOM 692 C CA . ASP A 1 85 ? 33.108 4.069 -16.837 1.00 80.44 85 ASP A CA 1
ATOM 693 C C . ASP A 1 85 ? 32.179 3.314 -17.800 1.00 80.44 85 ASP A C 1
ATOM 695 O O . ASP A 1 85 ? 32.547 2.315 -18.419 1.00 80.44 85 ASP A O 1
ATOM 699 N N . VAL A 1 86 ? 30.948 3.804 -17.914 1.00 81.19 86 VAL A N 1
ATOM 700 C CA . VAL A 1 86 ? 29.906 3.264 -18.795 1.00 81.19 86 VAL A CA 1
ATOM 701 C C . VAL A 1 86 ? 29.670 4.139 -20.028 1.00 81.19 86 VAL A C 1
ATOM 703 O O . VAL A 1 86 ? 28.752 3.869 -20.804 1.00 81.19 86 VAL A O 1
ATOM 706 N N . SER A 1 87 ? 30.497 5.163 -20.256 1.00 82.62 87 SER A N 1
ATOM 707 C CA . SER A 1 87 ? 30.313 6.148 -21.332 1.00 82.62 87 SER A CA 1
ATOM 708 C C . SER A 1 87 ? 30.336 5.500 -22.716 1.00 82.62 87 SER A C 1
ATOM 710 O O . SER A 1 87 ? 29.464 5.763 -23.546 1.00 82.62 87 SER A O 1
ATOM 712 N N . ARG A 1 88 ? 31.279 4.575 -22.946 1.00 85.38 88 ARG A N 1
ATOM 713 C CA . ARG A 1 88 ? 31.375 3.820 -24.207 1.00 85.38 88 ARG A CA 1
ATOM 714 C C . ARG A 1 88 ? 30.148 2.940 -24.445 1.00 85.38 88 ARG A C 1
ATOM 716 O O . ARG A 1 88 ? 29.600 2.929 -25.544 1.00 85.38 88 ARG A O 1
ATOM 723 N N . MET A 1 89 ? 29.706 2.220 -23.416 1.00 86.94 89 MET A N 1
ATOM 724 C CA . MET A 1 89 ? 28.524 1.358 -23.488 1.00 86.94 89 MET A CA 1
ATOM 725 C C . MET A 1 89 ? 27.258 2.180 -23.769 1.00 86.94 89 MET A C 1
ATOM 727 O O . MET A 1 89 ? 26.463 1.808 -24.629 1.00 86.94 89 MET A O 1
ATOM 731 N N . ARG A 1 90 ? 27.110 3.334 -23.104 1.00 84.75 90 ARG A N 1
ATOM 732 C CA . ARG A 1 90 ? 26.013 4.283 -23.335 1.00 84.75 90 ARG A CA 1
ATOM 733 C C . ARG A 1 90 ? 25.974 4.763 -24.785 1.00 84.75 90 ARG A C 1
ATOM 735 O O . ARG A 1 90 ? 24.904 4.743 -25.384 1.00 84.75 90 ARG A O 1
ATOM 742 N N . GLY A 1 91 ? 27.121 5.141 -25.351 1.00 86.75 91 GLY A N 1
ATOM 743 C CA . GLY A 1 91 ? 27.210 5.585 -26.746 1.00 86.75 91 GLY A CA 1
ATOM 744 C C . GLY A 1 91 ? 26.768 4.511 -27.747 1.00 86.75 91 GLY A C 1
ATOM 745 O O . GLY A 1 91 ? 25.968 4.794 -28.635 1.00 86.75 91 GLY A O 1
ATOM 746 N N . ILE A 1 92 ? 27.215 3.263 -27.561 1.00 88.69 92 ILE A N 1
ATOM 747 C CA . ILE A 1 92 ? 26.848 2.142 -28.446 1.00 88.69 92 ILE A CA 1
ATOM 748 C C . ILE A 1 92 ? 25.337 1.869 -28.398 1.00 88.69 92 ILE A C 1
ATOM 750 O O . ILE A 1 92 ? 24.704 1.730 -29.443 1.00 88.69 92 ILE A O 1
ATOM 754 N N . ILE A 1 93 ? 24.737 1.832 -27.204 1.00 86.81 93 ILE A N 1
ATOM 755 C CA . ILE A 1 93 ? 23.296 1.568 -27.051 1.00 86.81 93 ILE A CA 1
ATOM 756 C C . ILE A 1 93 ? 22.456 2.701 -27.667 1.00 86.81 93 ILE A C 1
ATOM 758 O O . ILE A 1 93 ? 21.445 2.428 -28.311 1.00 86.81 93 ILE A O 1
ATOM 762 N N . GLN A 1 94 ? 22.887 3.961 -27.534 1.00 84.94 94 GLN A N 1
ATOM 763 C CA . GLN A 1 94 ? 22.209 5.107 -28.157 1.00 84.94 94 GLN A CA 1
ATOM 764 C C . GLN A 1 94 ? 22.270 5.069 -29.687 1.00 84.94 94 GLN A C 1
ATOM 766 O O . GLN A 1 94 ? 21.265 5.330 -30.348 1.00 84.94 94 GLN A O 1
ATOM 771 N N . GLN A 1 95 ? 23.415 4.686 -30.256 1.00 87.44 95 GLN A N 1
ATOM 772 C CA . GLN A 1 95 ? 23.549 4.512 -31.700 1.00 87.44 95 GLN A CA 1
ATOM 773 C C . GLN A 1 95 ? 22.598 3.425 -32.221 1.00 87.44 95 GLN A C 1
ATOM 775 O O . GLN A 1 95 ? 21.899 3.641 -33.209 1.00 87.44 95 GLN A O 1
ATOM 780 N N . LEU A 1 96 ? 22.534 2.275 -31.544 1.00 86.12 96 LEU A N 1
ATOM 781 C CA . LEU A 1 96 ? 21.664 1.158 -31.929 1.00 86.12 96 LEU A CA 1
ATOM 782 C C . LEU A 1 96 ? 20.170 1.513 -31.834 1.00 86.12 96 LEU A C 1
ATOM 784 O O . LEU A 1 96 ? 19.372 1.023 -32.632 1.00 86.12 96 LEU A O 1
ATOM 788 N N . GLN A 1 97 ? 19.797 2.405 -30.912 1.00 82.44 97 GLN A N 1
ATOM 789 C CA . GLN A 1 97 ? 18.450 2.974 -30.838 1.00 82.44 97 GLN A CA 1
ATOM 790 C C . GLN A 1 97 ? 18.144 3.868 -32.054 1.00 82.44 97 GLN A C 1
ATOM 792 O O . GLN A 1 97 ? 17.136 3.664 -32.726 1.00 82.44 97 GLN A O 1
ATOM 797 N N . GLN A 1 98 ? 19.029 4.812 -32.401 1.00 80.69 98 GLN A N 1
ATOM 798 C CA . GLN A 1 98 ? 18.832 5.701 -33.560 1.00 80.69 98 GLN A CA 1
ATOM 799 C C . GLN A 1 98 ? 18.857 4.974 -34.917 1.00 80.69 98 GLN A C 1
ATOM 801 O O . GLN A 1 98 ? 18.166 5.390 -35.854 1.00 80.69 98 GLN A O 1
ATOM 806 N N . GLN A 1 99 ? 19.610 3.877 -35.032 1.00 76.56 99 GLN A N 1
ATOM 807 C CA . GLN A 1 99 ? 19.677 3.069 -36.254 1.00 76.56 99 GLN A CA 1
ATOM 808 C C . GLN A 1 99 ? 18.335 2.412 -36.618 1.00 76.56 99 GLN A C 1
ATOM 810 O O . GLN A 1 99 ? 18.090 2.178 -37.798 1.00 76.56 99 GLN A O 1
ATOM 815 N N . LYS A 1 100 ? 17.431 2.177 -35.653 1.00 62.78 100 LYS A N 1
ATOM 816 C CA . LYS A 1 100 ? 16.064 1.704 -35.942 1.00 62.78 100 LYS A CA 1
ATOM 817 C C . LYS A 1 100 ? 15.177 2.776 -36.586 1.00 62.78 100 LYS A C 1
ATOM 819 O O . LYS A 1 100 ? 14.275 2.443 -37.344 1.00 62.78 100 LYS A O 1
ATOM 824 N N . SER A 1 101 ? 15.429 4.054 -36.297 1.00 55.03 101 SER A N 1
ATOM 825 C CA . SER A 1 101 ? 14.605 5.186 -36.752 1.00 55.03 101 SER A CA 1
ATOM 826 C C . SER A 1 101 ? 14.980 5.761 -38.125 1.00 55.03 101 SER A C 1
ATOM 828 O O . SER A 1 101 ? 14.296 6.657 -38.609 1.00 55.03 101 SER A O 1
ATOM 830 N N . THR A 1 102 ? 16.037 5.266 -38.777 1.00 43.56 102 THR A N 1
ATOM 831 C CA . THR A 1 102 ? 16.471 5.751 -40.101 1.00 43.56 102 THR A CA 1
ATOM 832 C C . THR A 1 102 ? 16.442 4.640 -41.156 1.00 43.56 102 THR A C 1
ATOM 834 O O . THR A 1 102 ? 17.444 3.952 -41.359 1.00 43.56 102 THR A O 1
ATOM 837 N N . PRO A 1 103 ? 15.336 4.471 -41.905 1.00 47.09 103 PRO A N 1
ATOM 838 C CA . PRO A 1 103 ? 15.388 3.744 -43.162 1.00 47.09 103 PRO A CA 1
ATOM 839 C C . PRO A 1 103 ? 16.052 4.661 -44.201 1.00 47.09 103 PRO A C 1
ATOM 841 O O . PRO A 1 103 ? 15.388 5.486 -44.818 1.00 47.09 103 PRO A O 1
ATOM 844 N N . GLY A 1 104 ? 17.373 4.554 -44.381 1.00 52.16 104 GLY A N 1
ATOM 845 C CA . GLY A 1 104 ? 18.023 5.110 -45.580 1.00 52.16 104 GLY A CA 1
ATOM 846 C C . GLY A 1 104 ? 19.185 6.086 -45.393 1.00 52.16 104 GLY A C 1
ATOM 847 O O . GLY A 1 104 ? 19.251 7.084 -46.098 1.00 52.16 104 GLY A O 1
ATOM 848 N N . SER A 1 105 ? 20.165 5.786 -44.539 1.00 46.72 105 SER A N 1
ATOM 849 C CA . SER A 1 105 ? 21.467 6.472 -44.618 1.00 46.72 105 SER A CA 1
ATOM 850 C C . SER A 1 105 ? 22.632 5.495 -44.510 1.00 46.72 105 SER A C 1
ATOM 852 O O . SER A 1 105 ? 23.408 5.512 -43.555 1.00 46.72 105 SER A O 1
ATOM 854 N N . ARG A 1 106 ? 22.769 4.633 -45.519 1.00 45.31 106 ARG A N 1
ATOM 855 C CA . ARG A 1 106 ? 24.059 4.022 -45.852 1.00 45.31 106 ARG A CA 1
ATOM 856 C C . ARG A 1 106 ? 24.097 3.647 -47.330 1.00 45.31 106 ARG A C 1
ATOM 858 O O . ARG A 1 106 ? 24.152 2.474 -47.677 1.00 45.31 106 ARG A O 1
ATOM 865 N N . ALA A 1 107 ? 24.069 4.651 -48.203 1.00 45.19 107 ALA A N 1
ATOM 866 C CA . ALA A 1 107 ? 24.715 4.486 -49.499 1.00 45.19 107 ALA A CA 1
ATOM 867 C C . ALA A 1 107 ? 26.233 4.600 -49.249 1.00 45.19 107 ALA A C 1
ATOM 869 O O . ALA A 1 107 ? 26.665 5.618 -48.702 1.00 45.19 107 ALA A O 1
ATOM 870 N N . PRO A 1 108 ? 27.053 3.575 -49.543 1.00 54.84 108 PRO A N 1
ATOM 871 C CA . PRO A 1 108 ? 28.497 3.771 -49.575 1.00 54.84 108 PRO A CA 1
ATOM 872 C C . PRO A 1 108 ? 28.827 4.775 -50.694 1.00 54.84 108 PRO A C 1
ATOM 874 O O . PRO A 1 108 ? 28.196 4.702 -51.751 1.00 54.84 108 PRO A O 1
ATOM 877 N N . PRO A 1 109 ? 29.783 5.705 -50.510 1.00 48.53 109 PRO A N 1
ATOM 878 C CA . PRO A 1 109 ? 30.241 6.526 -51.622 1.00 48.53 109 PRO A CA 1
ATOM 879 C C . PRO A 1 109 ? 30.812 5.595 -52.697 1.00 48.53 109 PRO A C 1
ATOM 881 O O . PRO A 1 109 ? 31.756 4.843 -52.445 1.00 48.53 109 PRO A O 1
ATOM 884 N N . SER A 1 110 ? 30.197 5.604 -53.880 1.00 48.94 110 SER A N 1
ATOM 885 C CA . SER A 1 110 ? 30.726 4.931 -55.063 1.00 48.94 110 SER A CA 1
ATOM 886 C C . SER A 1 110 ? 32.137 5.461 -55.341 1.00 48.94 110 SER A C 1
ATOM 888 O O . SER A 1 110 ? 32.329 6.681 -55.317 1.00 48.94 110 SER A O 1
ATOM 890 N N . PRO A 1 111 ? 33.137 4.604 -55.607 1.00 47.34 111 PRO A N 1
ATOM 891 C CA . PRO A 1 111 ? 34.435 5.087 -56.045 1.00 47.34 111 PRO A CA 1
ATOM 892 C C . PRO A 1 111 ? 34.271 5.704 -57.438 1.00 47.34 111 PRO A C 1
ATOM 894 O O . PRO A 1 111 ? 33.988 5.007 -58.411 1.00 47.34 111 PRO A O 1
ATOM 897 N N . SER A 1 112 ? 34.421 7.027 -57.518 1.00 44.69 112 SER A N 1
ATOM 898 C CA . SER A 1 112 ? 34.595 7.747 -58.778 1.00 44.69 112 SER A CA 1
ATOM 899 C C . SER A 1 112 ? 35.918 7.303 -59.393 1.00 44.69 112 SER A C 1
ATOM 901 O O . SER A 1 112 ? 36.975 7.824 -59.046 1.00 44.69 112 SER A O 1
ATOM 903 N N . ILE A 1 113 ? 35.869 6.317 -60.285 1.00 49.00 113 ILE A N 1
ATOM 904 C CA . ILE A 1 113 ? 36.956 6.073 -61.229 1.00 49.00 113 ILE A CA 1
ATOM 905 C C . ILE A 1 113 ? 36.804 7.145 -62.309 1.00 49.00 113 ILE A C 1
ATOM 907 O O . ILE A 1 113 ? 35.970 7.016 -63.204 1.00 49.00 113 ILE A O 1
ATOM 911 N N . SER A 1 114 ? 37.563 8.234 -62.176 1.00 54.66 114 SER A N 1
ATOM 912 C CA . SER A 1 114 ? 37.833 9.120 -63.308 1.00 54.66 114 SER A CA 1
ATOM 913 C C . SER A 1 114 ? 38.870 8.450 -64.203 1.00 54.66 114 SER A C 1
ATOM 915 O O . SER A 1 114 ? 39.887 7.959 -63.712 1.00 54.66 114 SER A O 1
ATOM 917 N N . ASN A 1 115 ? 38.543 8.418 -65.492 1.00 43.06 115 ASN A N 1
ATOM 918 C CA . ASN A 1 115 ? 39.407 8.045 -66.609 1.00 43.06 115 ASN A CA 1
ATOM 919 C C . ASN A 1 115 ? 40.520 9.084 -66.807 1.00 43.06 115 ASN A C 1
ATOM 921 O O . ASN A 1 115 ? 40.215 10.284 -66.603 1.00 43.06 115 ASN A O 1
#

Sequence (115 aa):
MKRQLEEKDRQEELRIQELRQNAQRELAEWYERYHDSLAKRRTANRSSADWLPEGGRAHPDGSPDWDKVARLCGFNAKPSGSGKDVSRMRGIIQQLQQQKSTPGSRAPPSPSISN

Organism: Haemaphysalis longicornis (NCBI:txid44386)

Radius of gyration: 34.95 Å; Cα contacts (8 Å, |Δi|>4): 14; chains: 1; bounding box: 74×25×115 Å

pLDDT: mean 76.0, std 16.59, range [43.06, 96.88]

InterPro domains:
  IPR000996 Clathrin light chain [PF01086] (2-105)
  IPR000996 Clathrin light chain [PTHR10639] (3-103)

Foldseek 3Di:
DVVVVVVVVVVVVVVVVVVVVVVVVVVVVVVVVVVVVVVVVVVVVVVVCVVVPPPPDQDPVNDDPLVVVLVVVPPDPDDDPPPDDCPVVNVVSVVVNVVVVDPDPDDDPDPPPDD

Secondary structure (DSSP, 8-state):
-HHHHHHHHHHHHHHHHHHHHHHHHHHHHHHHHHHHHHHHHHHHHHHHGGGS-GGG---TT----HHHHHHHTT--SS--S--S--HHHHHHHHHHHHHHT-SS--PPPP-----